Protein AF-A0A5C3KH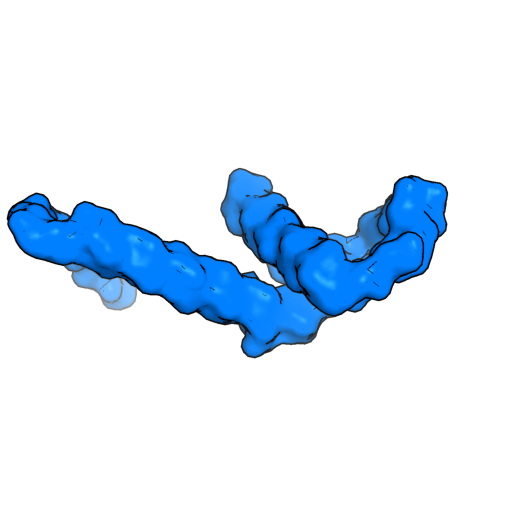T2-F1 (afdb_monomer_lite)

Secondary structure (DSSP, 8-state):
---HHHHHHHHHHHHHHHHHTT--TTGGG-HHHHHHHHHHSTT-----HHHIIIIIHHHHHHHHHHHHHHHHTTS--PPP-----

Foldseek 3Di:
DQDPVNLLVVLLVVLVVCVVVVNDLQPLVDPVNVVVCCVPPNPHDRDGSCCNPVPSNVVNVVVVVVVVCVVCPPHDDDDDDPPDD

Structure (mmCIF, N/CA/C/O backbone):
data_AF-A0A5C3KHT2-F1
#
_entry.id   AF-A0A5C3KHT2-F1
#
loop_
_atom_site.group_PDB
_atom_site.id
_atom_site.type_symbol
_atom_site.label_atom_id
_atom_site.label_alt_id
_atom_site.label_comp_id
_atom_site.label_asym_id
_atom_site.label_entity_id
_atom_site.label_seq_id
_atom_site.pdbx_PDB_ins_code
_atom_site.Cartn_x
_atom_site.Cartn_y
_atom_site.Cartn_z
_atom_site.occupancy
_atom_site.B_iso_or_equiv
_atom_site.auth_seq_id
_atom_site.auth_comp_id
_atom_site.auth_asym_id
_atom_site.auth_atom_id
_atom_site.pdbx_PDB_model_num
ATOM 1 N N . MET A 1 1 ? 5.530 -2.606 19.607 1.00 77.50 1 MET A N 1
ATOM 2 C CA . MET A 1 1 ? 5.507 -1.167 19.263 1.00 77.50 1 MET A CA 1
ATOM 3 C C . MET A 1 1 ? 5.804 -1.059 17.779 1.00 77.50 1 MET A C 1
ATOM 5 O O . MET A 1 1 ? 6.756 -1.690 17.339 1.00 77.50 1 MET A O 1
ATOM 9 N N . TRP A 1 2 ? 4.979 -0.354 17.009 1.00 90.88 2 TRP A N 1
ATOM 10 C CA . TRP A 1 2 ? 5.175 -0.211 15.566 1.00 90.88 2 TRP A CA 1
ATOM 11 C C . TRP A 1 2 ? 6.333 0.750 15.288 1.00 90.88 2 TRP A C 1
ATOM 13 O O . TRP A 1 2 ? 6.225 1.946 15.542 1.00 90.88 2 TRP A O 1
ATOM 23 N N . THR A 1 3 ? 7.464 0.217 14.827 1.00 95.12 3 THR A N 1
ATOM 24 C CA . THR A 1 3 ? 8.619 1.022 14.406 1.00 95.12 3 THR A CA 1
ATOM 25 C C . THR A 1 3 ? 8.413 1.543 12.986 1.00 95.12 3 THR A C 1
ATOM 27 O O . THR A 1 3 ? 7.604 1.003 12.234 1.00 95.12 3 THR A O 1
ATOM 30 N N . SER A 1 4 ? 9.173 2.562 12.582 1.00 94.06 4 SER A N 1
ATOM 31 C CA . SER A 1 4 ? 9.142 3.080 11.206 1.00 94.06 4 SER A CA 1
ATOM 32 C C . SER A 1 4 ? 9.438 1.995 10.163 1.00 94.06 4 SER A C 1
ATOM 34 O O . SER A 1 4 ? 8.744 1.922 9.153 1.00 94.06 4 SER A O 1
ATOM 36 N N . ALA A 1 5 ? 10.410 1.118 10.433 1.00 94.62 5 ALA A N 1
ATOM 37 C CA . ALA A 1 5 ? 10.735 -0.016 9.568 1.00 94.62 5 ALA A CA 1
ATOM 38 C C . ALA A 1 5 ? 9.568 -1.013 9.463 1.00 94.62 5 ALA A C 1
ATOM 40 O O . ALA A 1 5 ? 9.173 -1.383 8.362 1.00 94.62 5 ALA A O 1
ATOM 41 N N . CYS A 1 6 ? 8.953 -1.376 10.593 1.00 95.31 6 CYS A N 1
ATOM 42 C CA . CYS A 1 6 ? 7.816 -2.298 10.615 1.00 95.31 6 CYS A CA 1
ATOM 43 C C . CYS A 1 6 ? 6.581 -1.715 9.905 1.00 95.31 6 CYS A C 1
ATOM 45 O O . CYS A 1 6 ? 5.890 -2.422 9.176 1.00 95.31 6 CYS A O 1
ATOM 47 N N . ILE A 1 7 ? 6.330 -0.410 10.063 1.00 95.44 7 ILE A N 1
ATOM 48 C CA . ILE A 1 7 ? 5.272 0.307 9.336 1.00 95.44 7 ILE A CA 1
ATOM 49 C C . ILE A 1 7 ? 5.534 0.258 7.831 1.00 95.44 7 ILE A C 1
ATOM 51 O O . ILE A 1 7 ? 4.626 -0.054 7.066 1.00 95.44 7 ILE A O 1
ATOM 55 N N . HIS A 1 8 ? 6.767 0.532 7.404 1.00 94.75 8 HIS A N 1
ATOM 56 C CA . HIS A 1 8 ? 7.129 0.492 5.993 1.00 94.75 8 HIS A CA 1
ATOM 57 C C . HIS A 1 8 ? 6.951 -0.912 5.393 1.00 94.75 8 HIS A C 1
ATOM 59 O O . HIS A 1 8 ? 6.324 -1.056 4.346 1.00 94.75 8 HIS A O 1
ATOM 65 N N . GLU A 1 9 ? 7.421 -1.958 6.078 1.00 95.44 9 GLU A N 1
ATOM 66 C CA . GLU A 1 9 ? 7.221 -3.348 5.649 1.00 95.44 9 GLU A CA 1
ATOM 67 C C . GLU A 1 9 ? 5.737 -3.717 5.556 1.00 95.44 9 GLU A C 1
ATOM 69 O O . GLU A 1 9 ? 5.306 -4.338 4.582 1.00 95.44 9 GLU A O 1
ATOM 74 N N . PHE A 1 10 ? 4.933 -3.292 6.531 1.00 96.19 10 PHE A N 1
ATOM 75 C CA . PHE A 1 10 ? 3.489 -3.492 6.503 1.00 96.19 10 PHE A CA 1
ATOM 76 C C . PHE A 1 10 ? 2.842 -2.811 5.294 1.00 96.19 10 PHE A C 1
ATOM 78 O O . PHE A 1 10 ? 2.081 -3.448 4.567 1.00 96.19 10 PHE A O 1
ATOM 85 N N . GLU A 1 11 ? 3.183 -1.551 5.020 1.00 96.50 11 GLU A N 1
ATOM 86 C CA . GLU A 1 11 ? 2.701 -0.825 3.842 1.00 96.50 11 GLU A CA 1
ATOM 87 C C . GLU A 1 11 ? 3.075 -1.545 2.533 1.00 96.50 11 GLU A C 1
ATOM 89 O O . GLU A 1 11 ? 2.228 -1.698 1.647 1.00 96.50 11 GLU A O 1
ATOM 94 N N . MET A 1 12 ? 4.304 -2.063 2.427 1.00 96.38 12 MET A N 1
ATOM 95 C CA . MET A 1 12 ? 4.741 -2.850 1.267 1.00 96.38 12 MET A CA 1
ATOM 96 C C . MET A 1 12 ? 3.934 -4.144 1.109 1.00 96.38 12 MET A C 1
ATOM 98 O O . MET A 1 12 ? 3.540 -4.493 -0.008 1.00 96.38 12 MET A O 1
ATOM 102 N N . CYS A 1 13 ? 3.630 -4.839 2.207 1.00 96.38 13 CYS A N 1
ATOM 103 C CA . CYS A 1 13 ? 2.760 -6.015 2.195 1.00 96.38 13 CYS A CA 1
ATOM 104 C C . CYS A 1 13 ? 1.339 -5.676 1.726 1.00 96.38 13 CYS A C 1
ATOM 106 O O . CYS A 1 13 ? 0.783 -6.413 0.913 1.00 96.38 13 CYS A O 1
ATOM 108 N N . ILE A 1 14 ? 0.771 -4.545 2.156 1.00 97.00 14 ILE A N 1
ATOM 109 C CA . ILE A 1 14 ? -0.554 -4.087 1.708 1.00 97.00 14 ILE A CA 1
ATOM 110 C C . ILE A 1 14 ? -0.572 -3.806 0.202 1.00 97.00 14 ILE A C 1
ATOM 112 O O . ILE A 1 14 ? -1.499 -4.232 -0.492 1.00 97.00 14 ILE A O 1
ATOM 116 N N . ALA A 1 15 ? 0.448 -3.135 -0.338 1.00 97.25 15 ALA A N 1
ATOM 117 C CA . ALA A 1 15 ? 0.525 -2.883 -1.776 1.00 97.25 15 ALA A CA 1
ATOM 118 C C . ALA A 1 15 ? 0.699 -4.174 -2.591 1.00 97.25 15 ALA A C 1
ATOM 120 O O . ALA A 1 15 ? 0.031 -4.342 -3.613 1.00 97.25 15 ALA A O 1
ATOM 121 N N . ARG A 1 16 ? 1.521 -5.121 -2.118 1.00 96.81 16 ARG A N 1
ATOM 122 C CA . ARG A 1 16 ? 1.657 -6.446 -2.748 1.00 96.81 16 ARG A CA 1
ATOM 123 C C . ARG A 1 16 ? 0.352 -7.226 -2.720 1.00 96.81 16 ARG A C 1
ATOM 125 O O . ARG A 1 16 ? -0.022 -7.782 -3.745 1.00 96.81 16 ARG A O 1
ATOM 132 N N . LEU A 1 17 ? -0.347 -7.233 -1.584 1.00 97.00 17 LEU A N 1
ATOM 133 C CA . LEU A 1 17 ? -1.647 -7.884 -1.454 1.00 97.00 17 LEU A CA 1
ATOM 134 C C . LEU A 1 17 ? -2.646 -7.282 -2.444 1.00 97.00 17 LEU A C 1
ATOM 136 O O . LEU A 1 17 ? -3.251 -8.022 -3.207 1.00 97.00 17 LEU A O 1
ATOM 140 N N . THR A 1 18 ? -2.730 -5.947 -2.497 1.00 97.00 18 THR A N 1
ATOM 141 C CA . THR A 1 18 ? -3.602 -5.215 -3.430 1.00 97.00 18 THR A CA 1
ATOM 142 C C . THR A 1 18 ? -3.365 -5.640 -4.880 1.00 97.00 18 THR A C 1
ATOM 144 O O . THR A 1 18 ? -4.317 -5.915 -5.606 1.00 97.00 18 THR A O 1
ATOM 147 N N . ALA A 1 19 ? -2.098 -5.707 -5.303 1.00 95.25 19 ALA A N 1
ATOM 148 C CA . ALA A 1 19 ? -1.737 -6.084 -6.666 1.00 95.25 19 ALA A CA 1
ATOM 149 C C . ALA A 1 19 ? -1.984 -7.574 -6.951 1.00 95.25 19 ALA A C 1
ATOM 151 O O . ALA A 1 19 ? -2.528 -7.913 -7.998 1.00 95.25 19 ALA A O 1
ATOM 152 N N . ALA A 1 20 ? -1.609 -8.460 -6.025 1.00 96.12 20 ALA A N 1
ATOM 153 C CA . ALA A 1 20 ? -1.695 -9.908 -6.210 1.00 96.12 20 ALA A CA 1
ATOM 154 C C . ALA A 1 20 ? -3.140 -10.417 -6.294 1.00 96.12 20 ALA A C 1
ATOM 156 O O . ALA A 1 20 ? -3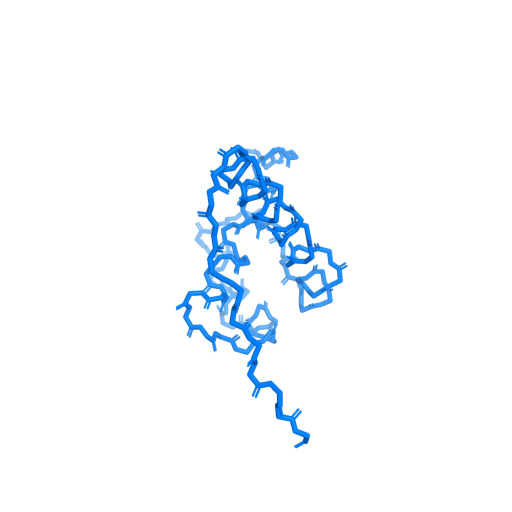.406 -11.383 -7.003 1.00 96.12 20 ALA A O 1
ATOM 157 N N . THR A 1 21 ? -4.071 -9.779 -5.583 1.00 96.00 21 THR A N 1
ATOM 158 C CA . THR A 1 21 ? -5.486 -10.173 -5.569 1.00 96.00 21 THR A CA 1
ATOM 159 C C . THR A 1 21 ? -6.350 -9.362 -6.532 1.00 96.00 21 THR A C 1
ATOM 161 O O . THR A 1 21 ? -7.544 -9.633 -6.647 1.00 96.00 21 THR A O 1
ATOM 164 N N . GLY A 1 22 ? -5.781 -8.359 -7.210 1.00 95.00 22 GLY A N 1
ATOM 165 C CA . GLY A 1 22 ? -6.535 -7.456 -8.079 1.00 95.00 22 GLY A CA 1
ATOM 166 C C . GLY A 1 22 ? -7.587 -6.638 -7.325 1.00 95.00 22 GLY A C 1
ATOM 167 O O . GLY A 1 22 ? -8.633 -6.313 -7.887 1.00 95.00 22 GLY A O 1
ATOM 168 N N . PHE A 1 23 ? -7.356 -6.333 -6.043 1.00 95.94 23 PHE A N 1
ATOM 169 C CA . PHE A 1 23 ? -8.329 -5.586 -5.253 1.00 95.94 23 PHE A CA 1
ATOM 170 C C . PHE A 1 23 ? -8.492 -4.145 -5.751 1.00 95.94 23 PHE A C 1
ATOM 172 O O . PHE A 1 23 ? -7.509 -3.489 -6.115 1.00 95.94 23 PHE A O 1
ATOM 179 N N . PRO A 1 24 ? -9.722 -3.597 -5.707 1.00 96.69 24 PRO A N 1
ATOM 180 C CA . PRO A 1 24 ? -9.937 -2.186 -5.994 1.00 96.69 24 PRO A CA 1
ATOM 181 C C . PRO A 1 24 ? -9.196 -1.339 -4.961 1.00 96.69 24 PRO A C 1
ATOM 183 O O . PRO A 1 24 ? -9.260 -1.627 -3.774 1.00 96.69 24 PRO A O 1
ATOM 186 N N . LEU A 1 25 ? -8.554 -0.245 -5.375 1.00 96.69 25 LEU A N 1
ATOM 187 C CA . LEU A 1 25 ? -7.705 0.588 -4.501 1.00 96.69 25 LEU A CA 1
ATOM 188 C C . LEU A 1 25 ? -8.422 1.132 -3.247 1.00 96.69 25 LEU A C 1
ATOM 190 O O . LEU A 1 25 ? -7.767 1.530 -2.291 1.00 96.69 25 LEU A O 1
ATOM 194 N N . SER A 1 26 ? -9.756 1.164 -3.248 1.00 96.56 26 SER A N 1
ATOM 195 C CA . SER A 1 26 ? -10.594 1.556 -2.110 1.00 96.56 26 SER A CA 1
ATOM 196 C C . SER A 1 26 ? -10.783 0.466 -1.049 1.00 96.56 26 SER A C 1
ATOM 198 O O . SER A 1 26 ? -11.375 0.755 -0.015 1.00 96.56 26 SER A O 1
ATOM 200 N N . TRP A 1 27 ? -10.308 -0.769 -1.258 1.00 97.00 27 TRP A N 1
ATOM 201 C CA . TRP A 1 27 ? -10.524 -1.876 -0.314 1.00 97.00 27 TRP A CA 1
ATOM 202 C C . TRP A 1 27 ? -9.950 -1.588 1.080 1.00 97.00 27 TRP A C 1
ATOM 204 O O . TRP A 1 27 ? -10.521 -2.014 2.080 1.00 97.00 27 TRP A O 1
ATOM 214 N N . VAL A 1 28 ? -8.863 -0.813 1.146 1.00 97.06 28 VAL A N 1
ATOM 215 C CA . VAL A 1 28 ? -8.217 -0.403 2.401 1.00 97.06 28 VAL A CA 1
ATOM 216 C C . VAL A 1 28 ? -9.077 0.539 3.248 1.00 97.06 28 VAL A C 1
ATOM 218 O O . VAL A 1 28 ? -8.879 0.611 4.455 1.00 97.06 28 VAL A O 1
ATOM 221 N N . ASP A 1 29 ? -10.062 1.210 2.644 1.00 96.56 29 ASP A N 1
ATOM 222 C CA . ASP A 1 29 ? -11.005 2.082 3.352 1.00 96.56 29 ASP A CA 1
ATOM 223 C C . ASP A 1 29 ? -12.260 1.312 3.827 1.00 96.56 29 ASP A C 1
ATOM 225 O O . ASP A 1 29 ? -13.185 1.908 4.378 1.00 96.56 29 ASP A O 1
ATOM 229 N N . ASN A 1 30 ? -12.337 -0.008 3.605 1.00 96.69 30 ASN A N 1
ATOM 230 C CA . ASN A 1 30 ? -13.490 -0.813 4.004 1.00 96.69 30 ASN A CA 1
ATOM 231 C C . ASN A 1 30 ? -13.619 -0.868 5.549 1.00 96.69 30 ASN A C 1
ATOM 233 O O . ASN A 1 30 ? -12.665 -1.269 6.222 1.00 96.69 30 ASN A O 1
ATOM 237 N N . PRO A 1 31 ? -14.790 -0.544 6.133 1.00 96.44 31 PRO A N 1
ATOM 238 C CA . PRO A 1 31 ? -14.995 -0.585 7.584 1.00 96.44 31 PRO A CA 1
ATOM 239 C C . PRO A 1 31 ? -14.744 -1.951 8.240 1.00 96.44 31 PRO A C 1
ATOM 241 O O . PRO A 1 31 ? -14.226 -2.001 9.356 1.00 96.44 31 PRO A O 1
ATOM 244 N N . GLU A 1 32 ? -15.061 -3.060 7.566 1.00 97.25 32 GLU A N 1
ATOM 245 C CA . GLU A 1 32 ? -14.796 -4.416 8.070 1.00 97.25 32 GLU A CA 1
ATOM 246 C C . GLU A 1 32 ? -13.297 -4.713 8.099 1.00 97.25 32 GLU A C 1
ATOM 248 O O . GLU A 1 32 ? -12.789 -5.306 9.049 1.00 97.25 32 GLU A O 1
ATOM 253 N N . TRP A 1 33 ? -12.558 -4.232 7.097 1.00 95.19 33 TRP A N 1
ATOM 254 C CA . TRP A 1 33 ? -11.102 -4.329 7.083 1.00 95.19 33 TRP A CA 1
ATOM 255 C C . TRP A 1 33 ? -10.471 -3.508 8.214 1.00 95.19 33 TRP A C 1
ATOM 257 O O . TRP A 1 33 ? -9.608 -4.004 8.936 1.00 95.19 33 TRP A O 1
ATOM 267 N N . ILE A 1 34 ? -10.943 -2.279 8.430 1.00 95.31 34 ILE A N 1
ATOM 268 C CA . ILE A 1 34 ? -10.480 -1.426 9.533 1.00 95.31 34 ILE A CA 1
ATOM 269 C C . ILE A 1 34 ? -10.797 -2.081 10.886 1.00 95.31 34 ILE A C 1
ATOM 271 O O . ILE A 1 34 ? -9.948 -2.118 11.776 1.00 95.31 34 ILE A O 1
ATOM 275 N N . THR A 1 35 ? -11.994 -2.653 11.034 1.00 96.19 35 THR A N 1
ATOM 276 C CA . THR A 1 35 ? -12.392 -3.413 12.227 1.00 96.19 35 THR A CA 1
ATOM 277 C C . THR A 1 35 ? -11.490 -4.627 12.444 1.00 96.19 35 THR A C 1
ATOM 279 O O . THR A 1 35 ? -11.031 -4.859 13.563 1.00 96.19 35 THR A O 1
ATOM 282 N N . PHE A 1 36 ? -11.180 -5.372 11.381 1.00 96.00 36 PHE A N 1
ATOM 283 C CA . PHE A 1 36 ? -10.253 -6.499 11.419 1.00 96.00 36 PHE A CA 1
ATOM 284 C C . PHE A 1 36 ? -8.860 -6.066 11.893 1.00 96.00 36 PHE A C 1
ATOM 286 O O . PHE A 1 36 ? -8.321 -6.671 12.821 1.00 96.00 36 PHE A O 1
ATOM 293 N N . LEU A 1 37 ? -8.304 -4.992 11.321 1.00 95.44 37 LEU A N 1
ATOM 294 C CA . LEU A 1 37 ? -7.010 -4.445 11.735 1.00 95.44 37 LEU A CA 1
ATOM 295 C C . LEU A 1 37 ? -7.019 -4.043 13.209 1.00 95.44 37 LEU A C 1
ATOM 297 O O . LEU A 1 37 ? -6.152 -4.472 13.963 1.00 95.44 37 LEU A O 1
ATOM 301 N N . ASN A 1 38 ? -8.032 -3.299 13.649 1.00 94.56 38 ASN A N 1
ATOM 302 C CA . ASN A 1 38 ? -8.140 -2.872 15.043 1.00 94.56 38 ASN A CA 1
ATOM 303 C C . ASN A 1 38 ? -8.249 -4.054 16.017 1.00 94.56 38 ASN A C 1
ATOM 305 O O . ASN A 1 38 ? -7.719 -3.986 17.125 1.00 94.56 38 ASN A O 1
ATOM 309 N N . LYS A 1 39 ? -8.922 -5.139 15.611 1.00 97.00 39 LYS A N 1
ATOM 310 C CA . LYS A 1 39 ? -9.134 -6.326 16.448 1.00 97.00 39 LYS A CA 1
ATOM 311 C C . LYS A 1 39 ? -7.907 -7.231 16.528 1.00 97.00 39 LYS A C 1
ATOM 313 O O . LYS A 1 39 ? -7.585 -7.714 17.610 1.00 97.00 39 LYS A O 1
ATOM 318 N N . PHE A 1 40 ? -7.260 -7.505 15.398 1.00 95.75 40 PHE A N 1
ATOM 319 C CA . PHE A 1 40 ? -6.212 -8.527 15.309 1.00 95.75 40 PHE A CA 1
ATOM 320 C C . PHE A 1 40 ? -4.797 -7.953 15.234 1.00 95.75 40 PHE A C 1
ATOM 322 O O . PHE A 1 40 ? -3.841 -8.651 15.559 1.00 95.75 40 PHE A O 1
ATOM 329 N N . LEU A 1 41 ? -4.651 -6.689 14.838 1.00 94.25 41 LEU A N 1
ATOM 330 C CA . LEU A 1 41 ? -3.373 -5.996 14.688 1.00 94.25 41 LEU A CA 1
ATOM 331 C C . LEU A 1 41 ? -3.423 -4.634 15.407 1.00 94.25 41 LEU A C 1
ATOM 333 O O . LEU A 1 41 ? -3.323 -3.581 14.771 1.00 94.25 41 LEU A O 1
ATOM 337 N N . PRO A 1 42 ? -3.587 -4.619 16.743 1.00 90.94 42 PRO A N 1
ATOM 338 C CA . PRO A 1 42 ? -3.757 -3.380 17.489 1.00 90.94 42 PRO A CA 1
ATOM 339 C C . PRO A 1 42 ? -2.561 -2.435 17.304 1.00 90.94 42 PRO A C 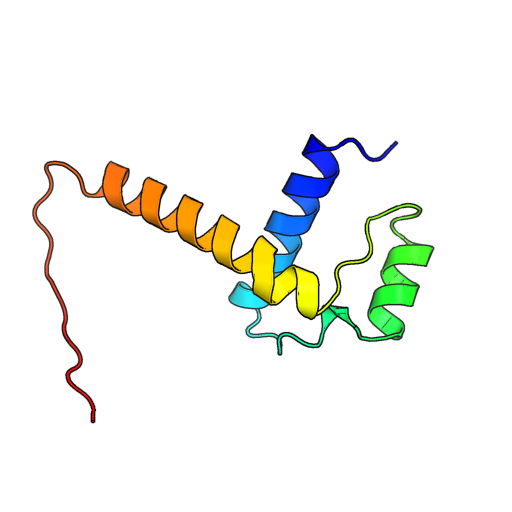1
ATOM 341 O O . PRO A 1 42 ? -1.392 -2.821 17.404 1.00 90.94 42 PRO A O 1
ATOM 344 N N . GLY A 1 43 ? -2.872 -1.170 17.024 1.00 89.38 43 GLY A N 1
ATOM 345 C CA . GLY A 1 43 ? -1.883 -0.124 16.762 1.00 89.38 43 GLY A CA 1
ATOM 346 C C . GLY A 1 43 ? -1.264 -0.159 15.362 1.00 89.38 43 GLY A C 1
ATOM 347 O O . GLY A 1 43 ? -0.374 0.649 15.103 1.00 89.38 43 GLY A O 1
ATOM 348 N N . ALA A 1 44 ? -1.705 -1.064 14.478 1.00 91.94 44 ALA A N 1
ATOM 349 C CA . ALA A 1 44 ? -1.280 -1.057 13.084 1.00 91.94 44 ALA A CA 1
ATOM 350 C C . ALA A 1 44 ? -1.632 0.276 12.409 1.00 91.94 44 ALA A C 1
ATOM 352 O O . ALA A 1 44 ? -2.691 0.850 12.686 1.00 91.94 44 ALA A O 1
ATOM 353 N N . PRO A 1 45 ? -0.769 0.779 11.511 1.00 91.94 45 PRO A N 1
ATOM 354 C CA . PRO A 1 45 ? -1.074 1.982 10.754 1.00 91.94 45 PRO A CA 1
ATOM 355 C C . PRO A 1 45 ? -2.297 1.739 9.859 1.00 91.94 45 PRO A C 1
ATOM 357 O O . PRO A 1 45 ? -2.367 0.751 9.125 1.00 91.94 45 PRO A O 1
ATOM 360 N N . ILE A 1 46 ? -3.256 2.666 9.891 1.00 93.19 46 ILE A N 1
ATOM 361 C CA . ILE A 1 46 ? -4.404 2.630 8.983 1.00 93.19 46 ILE A CA 1
ATOM 362 C C . ILE A 1 46 ? -3.952 3.169 7.627 1.00 93.19 46 ILE A C 1
ATOM 364 O O . ILE A 1 46 ? -3.654 4.356 7.469 1.00 93.19 46 ILE A O 1
ATOM 368 N N . VAL A 1 47 ? -3.897 2.281 6.637 1.00 95.75 47 VAL A N 1
ATOM 369 C CA . VAL A 1 47 ? -3.655 2.657 5.244 1.00 95.75 47 VAL A CA 1
ATOM 370 C C . VAL A 1 47 ? -4.955 3.190 4.657 1.00 95.75 47 VAL A C 1
ATOM 372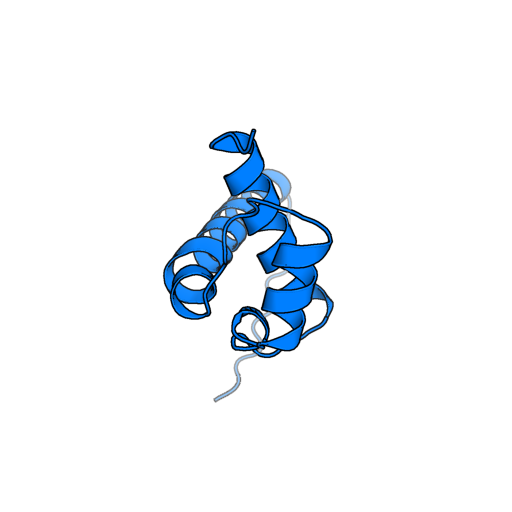 O O . VAL A 1 47 ? -5.993 2.551 4.761 1.00 95.75 47 VAL A O 1
ATOM 375 N N . THR A 1 48 ? -4.884 4.354 4.020 1.00 96.62 48 THR A N 1
ATOM 376 C CA . THR A 1 48 ? -6.018 4.949 3.304 1.00 96.62 48 THR A CA 1
ATOM 377 C C . THR A 1 48 ? -5.822 4.754 1.813 1.00 96.62 48 THR A C 1
ATOM 379 O O . THR A 1 48 ? -4.679 4.656 1.352 1.00 96.62 48 THR A O 1
ATOM 382 N N . ARG A 1 49 ? -6.894 4.812 1.017 1.00 97.44 49 ARG A N 1
ATOM 383 C CA . ARG A 1 49 ? -6.752 4.810 -0.449 1.00 97.44 49 ARG A CA 1
ATOM 384 C C . ARG A 1 49 ? -5.785 5.895 -0.915 1.00 97.44 49 ARG A C 1
ATOM 386 O O . ARG A 1 49 ? -4.963 5.651 -1.789 1.00 97.44 49 ARG A O 1
ATOM 393 N N . ARG A 1 50 ? -5.829 7.082 -0.299 1.00 97.62 50 ARG A N 1
ATOM 394 C CA . ARG A 1 50 ? -4.935 8.196 -0.645 1.00 97.62 50 ARG A CA 1
ATOM 395 C C . ARG A 1 50 ? -3.467 7.842 -0.416 1.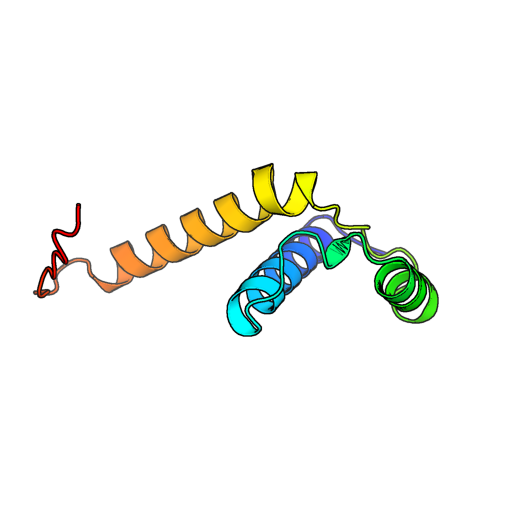00 97.62 50 ARG A C 1
ATOM 397 O O . ARG A 1 50 ? -2.656 8.070 -1.310 1.00 97.62 50 ARG A O 1
ATOM 404 N N . SER A 1 51 ? -3.109 7.321 0.760 1.00 97.00 51 SER A N 1
ATOM 405 C CA . SER A 1 51 ? -1.716 6.950 1.040 1.00 97.00 51 SER A CA 1
ATOM 406 C C . SER A 1 51 ? -1.270 5.764 0.185 1.00 97.00 51 SER A C 1
ATOM 408 O O . SER A 1 51 ? -0.136 5.768 -0.303 1.00 97.00 51 SER A O 1
ATOM 410 N N . LEU A 1 52 ? -2.176 4.815 -0.075 1.00 97.62 52 LEU A N 1
ATOM 411 C CA . LEU A 1 52 ? -1.943 3.674 -0.953 1.00 97.62 52 LEU A CA 1
ATOM 412 C C . LEU A 1 52 ? -1.565 4.116 -2.371 1.00 97.62 52 LEU A C 1
ATOM 414 O O . LEU A 1 52 ? -0.543 3.682 -2.897 1.00 97.62 52 LEU A O 1
ATOM 418 N N . THR A 1 53 ? -2.346 5.014 -2.975 1.00 97.44 53 THR A N 1
ATOM 419 C CA . THR A 1 53 ? -2.140 5.428 -4.369 1.00 97.44 53 THR A CA 1
ATOM 420 C C . THR A 1 53 ? -1.061 6.486 -4.541 1.00 97.44 53 THR A C 1
ATOM 422 O O . THR A 1 53 ? -0.360 6.476 -5.546 1.00 97.44 53 THR A O 1
ATOM 425 N N . ALA A 1 54 ? -0.936 7.424 -3.599 1.00 97.31 54 ALA A N 1
ATOM 426 C CA . ALA A 1 54 ? -0.038 8.567 -3.760 1.00 97.31 54 ALA A CA 1
ATOM 427 C C . ALA A 1 54 ? 1.412 8.264 -3.360 1.00 97.31 54 ALA A C 1
ATOM 429 O O . ALA A 1 54 ? 2.319 8.946 -3.831 1.00 97.31 54 ALA A O 1
ATOM 430 N N . ARG A 1 55 ? 1.635 7.274 -2.487 1.00 97.25 55 ARG A N 1
ATOM 431 C CA . ARG A 1 55 ? 2.963 6.979 -1.933 1.00 97.25 55 ARG A CA 1
ATOM 432 C C . ARG A 1 55 ? 3.304 5.497 -1.992 1.00 97.25 55 ARG A C 1
ATOM 434 O O . ARG A 1 55 ? 4.267 5.132 -2.650 1.00 97.25 55 ARG A O 1
ATOM 441 N N . ILE A 1 56 ? 2.490 4.647 -1.366 1.00 97.75 56 ILE A N 1
ATOM 442 C CA 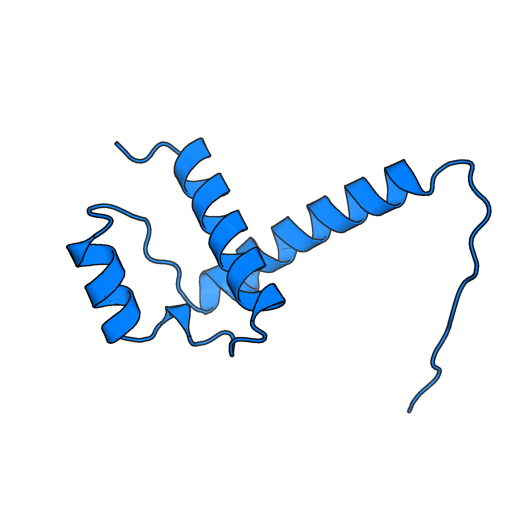. ILE A 1 56 ? 2.869 3.252 -1.096 1.00 97.75 56 ILE A CA 1
ATOM 443 C C . ILE A 1 56 ? 3.061 2.450 -2.392 1.00 97.75 56 ILE A C 1
ATOM 445 O O . ILE A 1 56 ? 4.117 1.856 -2.592 1.00 97.75 56 ILE A O 1
ATOM 449 N N . ILE A 1 57 ? 2.069 2.441 -3.292 1.00 97.38 57 ILE A N 1
ATOM 450 C CA . ILE A 1 57 ? 2.191 1.749 -4.585 1.00 97.38 57 ILE A CA 1
ATOM 451 C C . ILE A 1 57 ? 3.323 2.356 -5.432 1.00 97.38 57 ILE A C 1
ATOM 453 O O . ILE A 1 57 ? 4.152 1.589 -5.924 1.00 97.38 57 ILE A O 1
ATOM 457 N N . PRO A 1 58 ? 3.416 3.692 -5.606 1.00 97.25 58 PRO A N 1
ATOM 458 C CA . PRO A 1 58 ? 4.536 4.298 -6.320 1.00 97.25 58 PRO A CA 1
ATOM 459 C C . PRO A 1 58 ? 5.916 3.902 -5.788 1.00 97.25 58 PRO A C 1
ATOM 461 O O . PRO A 1 58 ? 6.809 3.644 -6.593 1.00 97.25 58 PRO A O 1
ATOM 464 N N . ASP A 1 59 ? 6.099 3.837 -4.471 1.00 95.81 59 ASP A N 1
ATOM 465 C CA . ASP A 1 59 ? 7.377 3.456 -3.866 1.00 95.81 59 ASP A CA 1
ATOM 466 C C . ASP A 1 59 ? 7.697 1.979 -4.132 1.00 95.81 59 ASP A C 1
ATOM 468 O O . ASP A 1 59 ? 8.771 1.682 -4.655 1.00 95.81 59 ASP A O 1
ATOM 472 N N . LEU A 1 60 ? 6.726 1.074 -3.956 1.00 95.62 60 LEU A N 1
ATOM 473 C CA . LEU A 1 60 ? 6.893 -0.340 -4.313 1.00 95.62 60 LEU A CA 1
ATOM 474 C C . LEU A 1 60 ? 7.259 -0.524 -5.799 1.00 95.62 60 LEU A C 1
ATOM 476 O O . LEU A 1 60 ? 8.097 -1.356 -6.152 1.00 95.62 60 LEU A O 1
ATOM 480 N N . VAL A 1 61 ? 6.650 0.261 -6.693 1.00 95.88 61 VAL A N 1
ATOM 481 C CA . VAL A 1 61 ? 6.960 0.230 -8.131 1.00 95.88 61 VAL A CA 1
ATOM 482 C C . VAL A 1 61 ? 8.378 0.731 -8.411 1.00 95.88 61 VAL A C 1
ATOM 484 O O . VAL A 1 61 ? 9.044 0.173 -9.285 1.00 95.88 61 VAL A O 1
ATOM 487 N N . LYS A 1 62 ? 8.870 1.759 -7.705 1.00 95.94 62 LYS A N 1
ATOM 488 C CA . LYS A 1 62 ? 10.268 2.212 -7.840 1.00 95.94 62 LYS A CA 1
ATOM 489 C C . LYS A 1 62 ? 11.235 1.102 -7.440 1.00 95.94 62 LYS A C 1
ATOM 491 O O . LYS A 1 62 ? 12.181 0.850 -8.186 1.00 95.94 62 LYS A O 1
ATOM 496 N N . ASP A 1 63 ? 10.958 0.408 -6.341 1.00 93.88 63 ASP A N 1
ATOM 497 C CA . ASP A 1 63 ? 11.796 -0.690 -5.861 1.00 93.88 63 ASP A CA 1
ATOM 498 C C . ASP A 1 63 ? 11.832 -1.840 -6.865 1.00 93.88 63 ASP A C 1
ATOM 500 O O . ASP A 1 63 ? 12.911 -2.293 -7.251 1.00 93.88 63 ASP A O 1
ATOM 504 N N . PHE A 1 64 ? 10.671 -2.262 -7.376 1.00 93.75 64 PHE A N 1
ATOM 505 C CA . PHE A 1 64 ? 10.618 -3.302 -8.402 1.00 93.75 64 PHE A CA 1
ATOM 506 C C . PHE A 1 64 ? 11.287 -2.882 -9.708 1.00 93.75 64 PHE A C 1
ATOM 508 O O . PHE A 1 64 ? 11.972 -3.694 -10.324 1.00 93.75 64 PHE A O 1
ATOM 515 N N . ARG A 1 65 ? 11.154 -1.619 -10.126 1.00 95.00 65 ARG A N 1
ATOM 516 C CA . ARG A 1 65 ? 11.877 -1.098 -11.296 1.00 95.00 65 ARG A CA 1
ATOM 517 C C . ARG A 1 65 ? 13.385 -1.130 -11.083 1.00 95.00 65 ARG A C 1
ATOM 519 O O . ARG A 1 65 ? 14.101 -1.498 -12.008 1.00 95.00 65 ARG A O 1
ATOM 526 N N . SER A 1 66 ? 13.858 -0.752 -9.898 1.00 95.56 66 SER A N 1
ATOM 527 C CA . SER A 1 66 ? 15.278 -0.816 -9.545 1.00 95.56 66 SER A CA 1
ATOM 528 C C . SER A 1 66 ? 15.791 -2.257 -9.617 1.00 95.56 66 SER A C 1
ATOM 530 O O . SER A 1 66 ? 16.717 -2.548 -10.369 1.00 95.56 66 SER A O 1
ATOM 532 N N . GLN A 1 67 ? 15.096 -3.186 -8.955 1.00 94.50 67 GLN A N 1
ATOM 533 C CA . GLN A 1 67 ? 15.432 -4.613 -8.962 1.00 94.50 67 GLN A CA 1
ATOM 534 C C . GLN A 1 67 ? 15.414 -5.210 -10.374 1.00 94.50 67 GLN A C 1
ATOM 536 O O . GLN A 1 67 ? 16.318 -5.957 -10.743 1.00 94.50 67 GLN A O 1
ATOM 541 N N . ALA A 1 68 ? 14.408 -4.868 -11.182 1.00 93.00 68 ALA A N 1
ATOM 542 C CA . ALA A 1 68 ? 14.306 -5.331 -12.560 1.00 93.00 68 ALA A CA 1
ATOM 543 C C . ALA A 1 68 ? 15.468 -4.816 -13.420 1.00 93.00 68 ALA A C 1
ATOM 545 O O . ALA A 1 68 ? 16.032 -5.589 -14.189 1.00 93.00 68 ALA A O 1
ATOM 546 N N . LYS A 1 69 ? 15.863 -3.545 -13.261 1.00 93.19 69 LYS A N 1
ATOM 547 C CA . LYS A 1 69 ? 17.019 -2.968 -13.962 1.00 93.19 69 LYS A CA 1
ATOM 548 C C . LYS A 1 69 ? 18.314 -3.672 -13.581 1.00 93.19 69 LYS A C 1
ATOM 550 O O . LYS A 1 69 ? 19.015 -4.130 -14.472 1.00 93.19 69 LYS A O 1
ATOM 555 N N . THR A 1 70 ? 18.588 -3.821 -12.286 1.00 95.25 70 THR A N 1
ATOM 556 C CA . THR A 1 70 ? 19.780 -4.534 -11.804 1.00 95.25 70 THR A CA 1
ATOM 557 C C . THR A 1 70 ? 19.818 -5.971 -12.316 1.00 95.25 70 THR A C 1
ATOM 559 O O . THR A 1 70 ? 20.865 -6.455 -12.725 1.00 95.25 70 THR A O 1
ATOM 562 N N . LYS A 1 71 ? 18.671 -6.660 -12.347 1.00 93.12 71 LYS A N 1
ATOM 563 C CA . LYS A 1 71 ? 18.589 -8.033 -12.859 1.00 93.12 71 LYS A CA 1
ATOM 564 C C . LYS A 1 71 ? 18.799 -8.125 -14.375 1.00 93.12 71 LYS A C 1
ATOM 566 O O . LYS A 1 71 ? 19.280 -9.147 -14.852 1.00 93.12 71 LYS A O 1
ATOM 571 N N . ALA A 1 72 ? 18.408 -7.098 -15.125 1.00 91.31 72 ALA A N 1
ATOM 572 C CA . ALA A 1 72 ? 18.532 -7.057 -16.580 1.00 91.31 72 ALA A CA 1
ATOM 573 C C . ALA A 1 72 ? 19.889 -6.519 -17.067 1.00 91.31 72 ALA A C 1
ATOM 575 O O . ALA A 1 72 ? 20.238 -6.712 -18.229 1.00 91.31 72 ALA A O 1
ATOM 576 N N . GLU A 1 73 ? 20.655 -5.837 -16.214 1.00 93.94 73 GLU A N 1
ATOM 577 C CA . GLU A 1 73 ? 21.935 -5.231 -16.582 1.00 93.94 73 GLU A CA 1
ATOM 578 C C . GLU A 1 73 ? 22.914 -6.277 -17.139 1.00 93.94 73 GLU A C 1
ATOM 580 O O . GLU A 1 73 ? 23.081 -7.356 -16.574 1.00 93.94 73 GLU A O 1
ATOM 585 N N . GLY A 1 74 ? 23.519 -5.981 -18.294 1.00 92.88 74 GLY A N 1
ATOM 586 C CA . GLY A 1 74 ? 24.436 -6.893 -18.989 1.00 92.88 74 GLY A CA 1
ATOM 587 C C . GLY A 1 74 ? 23.777 -8.083 -19.701 1.00 92.88 74 GLY A C 1
ATOM 588 O O . GLY A 1 74 ? 24.492 -8.900 -20.277 1.00 92.88 74 GLY A O 1
ATOM 589 N N . HIS A 1 75 ? 22.443 -8.186 -19.701 1.00 90.19 75 HIS A N 1
ATOM 590 C CA . HIS A 1 75 ? 21.709 -9.270 -20.354 1.00 90.19 75 HIS A CA 1
ATOM 591 C C . HIS A 1 75 ? 20.971 -8.780 -21.608 1.00 90.19 75 HIS A C 1
ATOM 593 O O . HIS A 1 75 ? 20.464 -7.660 -21.661 1.00 90.19 75 HIS A O 1
ATOM 599 N N . ASN A 1 76 ? 20.862 -9.649 -22.617 1.00 91.31 76 ASN A N 1
ATOM 600 C CA . ASN A 1 76 ? 19.989 -9.404 -23.766 1.00 91.31 76 ASN A CA 1
ATOM 601 C C . ASN A 1 76 ? 18.523 -9.616 -23.361 1.00 91.31 76 ASN A C 1
ATOM 603 O O . ASN A 1 76 ? 18.200 -10.574 -22.658 1.00 91.31 76 ASN A O 1
ATOM 607 N N . GLY A 1 77 ? 17.631 -8.749 -23.837 1.00 85.19 77 GLY A N 1
ATOM 608 C CA . GLY A 1 77 ? 16.194 -8.830 -23.582 1.00 85.19 77 GLY A CA 1
ATOM 609 C C . GLY A 1 77 ? 15.381 -8.596 -24.850 1.00 85.19 77 GLY A C 1
ATOM 610 O O . GLY A 1 77 ? 15.852 -7.967 -25.795 1.00 85.19 77 GLY A O 1
ATOM 611 N N . ILE A 1 78 ? 14.149 -9.104 -24.865 1.00 86.38 78 ILE A N 1
ATOM 612 C CA . ILE A 1 78 ? 13.183 -8.855 -25.939 1.00 86.38 78 ILE A CA 1
ATOM 613 C C . ILE A 1 78 ? 12.246 -7.746 -25.465 1.00 86.38 78 ILE A C 1
ATOM 615 O O . ILE A 1 78 ? 11.634 -7.860 -24.403 1.00 86.38 78 ILE A O 1
ATOM 619 N N . PHE A 1 79 ? 12.144 -6.670 -26.244 1.00 81.31 79 PHE A N 1
ATOM 620 C CA . PHE A 1 79 ? 11.189 -5.598 -25.989 1.00 81.31 79 PHE A CA 1
ATOM 621 C C . PHE A 1 79 ? 9.876 -5.911 -26.708 1.00 81.31 79 PHE A C 1
ATOM 623 O O . PHE A 1 79 ? 9.844 -5.986 -27.935 1.00 81.31 79 PHE A O 1
ATOM 630 N N . GLN A 1 80 ? 8.800 -6.102 -25.948 1.00 86.12 80 GLN A N 1
ATOM 631 C CA . GLN A 1 80 ? 7.454 -6.226 -26.495 1.00 86.12 80 GLN A CA 1
ATOM 632 C C . GLN A 1 80 ? 6.752 -4.869 -26.383 1.00 86.12 80 GLN A C 1
ATOM 634 O O . GLN A 1 80 ? 6.619 -4.335 -25.284 1.00 86.12 80 GLN A O 1
ATOM 639 N N . ALA A 1 81 ? 6.296 -4.332 -27.514 1.00 86.25 81 ALA A N 1
ATOM 640 C CA . ALA A 1 81 ? 5.412 -3.173 -27.578 1.00 86.25 81 ALA A CA 1
ATOM 641 C C . ALA A 1 81 ? 4.046 -3.643 -28.079 1.00 86.25 81 ALA A C 1
ATOM 643 O O . ALA A 1 81 ? 3.959 -4.272 -29.131 1.00 86.25 81 ALA A O 1
ATOM 644 N N . ASP A 1 82 ? 2.996 -3.383 -27.310 1.00 86.25 82 ASP A N 1
ATOM 645 C CA . ASP A 1 82 ? 1.633 -3.823 -27.599 1.00 86.25 82 ASP A CA 1
ATOM 646 C C . ASP A 1 82 ? 0.841 -2.823 -28.466 1.00 86.25 82 ASP A C 1
ATOM 648 O O . ASP A 1 82 ? -0.166 -3.216 -29.036 1.00 86.25 82 ASP A O 1
ATOM 652 N N . CYS A 1 83 ? 1.336 -1.593 -28.672 1.00 85.25 83 CYS A N 1
ATOM 653 C CA . CYS A 1 83 ? 0.879 -0.612 -29.680 1.00 85.25 83 CYS A CA 1
ATOM 654 C C . CYS A 1 83 ? -0.651 -0.458 -29.839 1.00 85.25 83 CYS A C 1
ATOM 656 O O . CYS A 1 83 ? -1.140 -0.241 -30.950 1.00 85.25 83 CYS A O 1
ATOM 658 N N . TRP A 1 84 ? -1.417 -0.539 -28.751 1.00 75.94 84 TRP A N 1
ATOM 659 C CA . TRP A 1 84 ? -2.860 -0.279 -28.784 1.00 75.94 84 TRP A CA 1
ATOM 660 C C . TRP A 1 84 ? -3.152 1.231 -28.745 1.00 75.94 84 TRP A C 1
ATOM 662 O O . TRP A 1 84 ? -2.405 1.993 -28.127 1.00 75.94 84 TRP A O 1
ATOM 672 N N . THR A 1 85 ? -4.229 1.651 -29.425 1.00 61.47 85 THR A N 1
ATOM 673 C CA . THR A 1 85 ? -4.788 3.022 -29.406 1.00 61.47 85 THR A CA 1
ATOM 674 C C . THR A 1 85 ? -6.115 3.044 -28.673 1.00 61.47 85 THR A C 1
ATOM 676 O O . THR A 1 85 ? -6.852 2.039 -28.786 1.00 61.47 85 THR A O 1
#

Radius of gyration: 16.54 Å; chains: 1; bounding box: 39×19×49 Å

Sequence (85 aa):
MWTSACIHEFEMCIARLTAATGFPLSWVDNPEWITFLNKFLPGAPIVTRRSLTARIIPDLVKDFRSQAKTKAEGHNGIFQADCWT

Organism: Coprinopsis marcescibilis (NCBI:txid230819)

pLDDT: mean 93.66, std 5.55, range [61.47, 97.75]